Protein AF-A0A8I2YYN0-F1 (afdb_monomer_lite)

Structure (mmCIF, N/CA/C/O backbone):
data_AF-A0A8I2YYN0-F1
#
_entry.id   AF-A0A8I2YYN0-F1
#
loop_
_atom_site.group_PDB
_atom_site.id
_atom_site.type_symbol
_atom_site.label_atom_id
_atom_site.label_alt_id
_atom_site.label_comp_id
_atom_site.label_asym_id
_atom_site.label_entity_id
_atom_site.label_seq_id
_atom_site.pdbx_PDB_ins_code
_atom_site.Cartn_x
_atom_site.Cartn_y
_atom_site.Cartn_z
_atom_site.occupancy
_atom_site.B_iso_or_equiv
_atom_site.auth_seq_id
_atom_site.auth_comp_id
_atom_site.auth_asym_id
_atom_site.auth_atom_id
_atom_site.pdbx_PDB_model_num
ATOM 1 N N . MET A 1 1 ? 10.331 -4.046 -1.909 1.00 68.31 1 MET A N 1
ATOM 2 C CA . MET A 1 1 ? 9.126 -4.201 -2.758 1.00 68.31 1 MET A CA 1
ATOM 3 C C . MET A 1 1 ? 9.308 -3.683 -4.183 1.00 68.31 1 MET A C 1
ATOM 5 O O . MET A 1 1 ? 9.087 -4.474 -5.082 1.00 68.31 1 MET A O 1
ATOM 9 N N . LYS A 1 2 ? 9.755 -2.436 -4.431 1.00 78.00 2 LYS A N 1
ATOM 10 C CA . LYS A 1 2 ? 9.888 -1.899 -5.810 1.00 78.00 2 LYS A CA 1
ATOM 11 C C . LYS A 1 2 ? 10.688 -2.783 -6.785 1.00 78.00 2 LYS A C 1
ATOM 13 O O . LYS A 1 2 ? 10.291 -2.910 -7.932 1.00 78.00 2 LYS A O 1
ATOM 18 N N . MET A 1 3 ? 11.779 -3.408 -6.334 1.00 77.12 3 MET A N 1
ATOM 19 C CA . MET A 1 3 ? 12.578 -4.328 -7.165 1.00 77.12 3 MET A CA 1
ATOM 20 C C . MET A 1 3 ? 11.933 -5.710 -7.358 1.00 77.12 3 MET A C 1
ATOM 22 O O . MET A 1 3 ? 12.253 -6.398 -8.314 1.00 77.12 3 MET A O 1
ATOM 26 N N . LEU A 1 4 ? 11.047 -6.126 -6.447 1.00 81.25 4 LEU A N 1
ATOM 27 C CA . LEU A 1 4 ? 10.462 -7.474 -6.432 1.00 81.25 4 LEU A CA 1
ATOM 28 C C . LEU A 1 4 ? 9.128 -7.546 -7.181 1.00 81.25 4 LEU A C 1
ATOM 30 O O . LEU A 1 4 ? 8.790 -8.591 -7.714 1.00 81.25 4 LEU A O 1
ATOM 34 N N . ALA A 1 5 ? 8.377 -6.443 -7.220 1.00 82.62 5 ALA A N 1
ATOM 35 C CA . ALA A 1 5 ? 7.064 -6.396 -7.861 1.00 82.62 5 ALA A CA 1
ATOM 36 C C . ALA A 1 5 ? 7.136 -6.403 -9.403 1.00 82.62 5 ALA A C 1
ATOM 38 O O . ALA A 1 5 ? 6.124 -6.617 -10.059 1.00 82.62 5 ALA A O 1
ATOM 39 N N . GLY A 1 6 ? 8.321 -6.183 -9.984 1.00 80.44 6 GLY A N 1
ATOM 40 C CA . GLY A 1 6 ? 8.514 -6.086 -11.432 1.00 80.44 6 GLY A CA 1
ATOM 41 C C . GLY A 1 6 ? 8.158 -4.709 -12.007 1.00 80.44 6 GLY A C 1
ATOM 42 O O . GLY A 1 6 ? 7.522 -3.880 -11.359 1.00 80.44 6 GLY A O 1
ATOM 43 N N . ALA A 1 7 ? 8.599 -4.443 -13.239 1.00 85.38 7 ALA A N 1
ATOM 44 C CA . ALA A 1 7 ? 8.491 -3.122 -13.869 1.00 85.38 7 ALA A CA 1
ATOM 45 C C . ALA A 1 7 ? 7.056 -2.725 -14.274 1.00 85.38 7 ALA A C 1
ATOM 47 O O . ALA A 1 7 ? 6.764 -1.538 -14.390 1.00 85.38 7 ALA A O 1
ATOM 48 N N . SER A 1 8 ? 6.161 -3.697 -14.474 1.00 87.31 8 SER A N 1
ATOM 49 C CA . SER A 1 8 ? 4.744 -3.459 -14.792 1.00 87.31 8 SER A CA 1
ATOM 50 C C . SER A 1 8 ? 3.893 -3.129 -13.564 1.00 87.31 8 SER A C 1
ATOM 52 O O . SER A 1 8 ? 2.757 -2.686 -13.712 1.00 87.31 8 SER A O 1
ATOM 54 N N . ALA A 1 9 ? 4.421 -3.329 -12.355 1.00 90.56 9 ALA A N 1
ATOM 55 C CA . ALA A 1 9 ? 3.686 -3.086 -11.127 1.00 90.56 9 ALA A CA 1
ATOM 56 C C . ALA A 1 9 ? 3.778 -1.625 -10.658 1.00 90.56 9 ALA A C 1
ATOM 58 O O . ALA A 1 9 ? 4.637 -0.830 -11.067 1.00 90.56 9 ALA A O 1
ATOM 59 N N . ARG A 1 10 ? 2.899 -1.289 -9.711 1.00 92.88 10 ARG A N 1
ATOM 60 C CA . ARG A 1 10 ? 2.895 -0.012 -8.999 1.00 92.88 10 ARG A CA 1
ATOM 61 C C . ARG A 1 10 ? 2.804 -0.243 -7.495 1.00 92.88 10 ARG A C 1
ATOM 63 O O . ARG A 1 10 ? 1.915 -0.937 -7.022 1.00 92.88 10 ARG A O 1
ATOM 70 N N . VAL A 1 11 ? 3.714 0.368 -6.738 1.00 93.50 11 VAL A N 1
ATOM 71 C CA . VAL A 1 11 ? 3.760 0.271 -5.270 1.00 93.50 11 VAL A CA 1
ATOM 72 C C . VAL A 1 11 ? 3.334 1.596 -4.650 1.00 93.50 11 VAL A C 1
ATOM 74 O O . VAL A 1 11 ? 4.000 2.617 -4.832 1.00 93.50 11 VAL A O 1
ATOM 77 N N . LEU A 1 12 ? 2.238 1.594 -3.895 1.00 94.75 12 LEU A N 1
ATOM 78 C CA . LEU A 1 12 ? 1.729 2.791 -3.230 1.00 94.75 12 LEU A CA 1
ATOM 79 C C . LEU A 1 12 ? 1.928 2.718 -1.719 1.00 94.75 12 LEU A C 1
ATOM 81 O O . LEU A 1 12 ? 1.572 1.733 -1.081 1.00 94.75 12 LEU A O 1
ATOM 85 N N . PHE A 1 13 ? 2.474 3.791 -1.154 1.00 94.75 13 PHE A N 1
ATOM 86 C CA . PHE A 1 13 ? 2.593 3.988 0.284 1.00 94.75 13 PHE A CA 1
ATOM 87 C C . PHE A 1 13 ? 1.544 5.015 0.715 1.00 94.75 13 PHE A C 1
ATOM 89 O O . PHE A 1 13 ? 1.591 6.162 0.272 1.00 94.75 13 PHE A O 1
ATOM 96 N N . THR A 1 14 ? 0.594 4.604 1.550 1.00 95.62 14 THR A N 1
ATOM 97 C CA . THR A 1 14 ? -0.559 5.417 1.978 1.00 95.62 14 THR A CA 1
ATOM 98 C C . THR A 1 14 ? -0.573 5.619 3.489 1.00 95.62 14 THR A C 1
ATOM 100 O O . THR A 1 14 ? 0.119 4.907 4.215 1.00 95.62 14 THR A O 1
ATOM 103 N N . ASN A 1 15 ? -1.421 6.533 3.970 1.00 95.94 15 ASN A N 1
ATOM 104 C CA . ASN A 1 15 ? -1.634 6.813 5.393 1.00 95.94 15 ASN A CA 1
ATOM 105 C C . ASN A 1 15 ? -0.343 7.206 6.136 1.00 95.94 15 ASN A C 1
ATOM 107 O O . ASN A 1 15 ? -0.090 6.788 7.267 1.00 95.94 15 ASN A O 1
ATOM 111 N N . LEU A 1 16 ? 0.509 7.979 5.464 1.00 94.94 16 LEU A N 1
ATOM 112 C CA . LEU A 1 16 ? 1.785 8.436 5.998 1.00 94.94 16 LEU A CA 1
ATOM 113 C C . LEU A 1 16 ? 1.688 9.850 6.575 1.00 94.94 16 LEU A C 1
ATOM 115 O O . LEU A 1 16 ? 0.897 10.678 6.128 1.00 94.94 16 LEU A O 1
ATOM 119 N N . SER A 1 17 ? 2.578 10.171 7.514 1.00 95.69 17 SER A N 1
ATOM 120 C CA . SER A 1 17 ? 2.812 11.566 7.900 1.00 95.69 17 SER A CA 1
ATOM 121 C C . SER A 1 17 ? 3.489 12.345 6.762 1.00 95.69 17 SER A C 1
ATOM 123 O O . SER A 1 17 ? 4.205 11.766 5.941 1.00 95.69 17 SER A O 1
ATOM 125 N N . GLN A 1 18 ? 3.350 13.675 6.739 1.00 96.31 18 GLN A N 1
ATOM 126 C CA . GLN A 1 18 ? 4.057 14.520 5.762 1.00 96.31 18 GLN A CA 1
ATOM 127 C C . GLN A 1 18 ? 5.582 14.320 5.808 1.00 96.31 18 GLN A C 1
ATOM 129 O O . GLN A 1 18 ? 6.231 14.248 4.764 1.00 96.31 18 GLN A O 1
ATOM 134 N N . ARG A 1 19 ? 6.148 14.157 7.013 1.00 95.38 19 ARG A N 1
ATOM 135 C CA . ARG A 1 19 ? 7.579 13.886 7.209 1.00 95.38 19 ARG A CA 1
ATOM 136 C C . ARG A 1 19 ? 7.990 12.551 6.588 1.00 95.38 19 ARG A C 1
ATOM 138 O O . ARG A 1 19 ? 8.995 12.488 5.883 1.00 95.38 19 ARG A O 1
ATOM 145 N N . SER A 1 20 ? 7.205 11.500 6.821 1.00 94.94 20 SER A N 1
ATOM 146 C CA . SER A 1 20 ? 7.438 10.179 6.226 1.00 94.94 20 SER A CA 1
ATOM 147 C C . SER A 1 20 ? 7.346 10.236 4.702 1.00 94.94 20 SER A C 1
ATOM 149 O O . SER A 1 20 ? 8.177 9.639 4.026 1.00 94.94 20 SER A O 1
ATOM 151 N N . CYS A 1 21 ? 6.392 11.000 4.157 1.00 95.44 21 CYS A N 1
ATOM 152 C CA . CYS A 1 21 ? 6.277 11.212 2.718 1.00 95.44 21 CYS A CA 1
ATOM 153 C C . CYS A 1 21 ? 7.533 11.852 2.119 1.00 95.44 21 CYS A C 1
ATOM 155 O O . CYS A 1 21 ? 8.036 11.363 1.109 1.00 95.44 21 CYS A O 1
ATOM 157 N N . ALA A 1 22 ? 8.037 12.927 2.731 1.00 94.75 22 ALA A N 1
ATOM 158 C CA . ALA A 1 22 ? 9.244 13.607 2.264 1.00 94.75 22 ALA A CA 1
ATOM 159 C C . ALA A 1 22 ? 10.455 12.662 2.268 1.00 94.75 22 ALA A C 1
ATOM 161 O O . ALA A 1 22 ? 11.101 12.483 1.237 1.00 94.75 22 ALA A O 1
ATOM 162 N N . SER A 1 23 ? 10.683 11.978 3.394 1.00 94.12 23 SER A N 1
ATOM 163 C CA . SER A 1 23 ? 11.789 11.028 3.544 1.00 94.12 23 SER A CA 1
ATOM 164 C C . SER A 1 23 ? 11.706 9.864 2.548 1.00 94.12 23 SER A C 1
ATOM 166 O O . SER A 1 23 ? 12.700 9.522 1.912 1.00 94.12 23 SER A O 1
ATOM 168 N N . LEU A 1 24 ? 10.525 9.267 2.350 1.00 92.81 24 LEU A N 1
ATOM 169 C CA . LEU A 1 24 ? 10.362 8.162 1.401 1.00 92.81 24 LEU A CA 1
ATOM 170 C C . LEU A 1 24 ? 10.570 8.605 -0.044 1.00 92.81 24 LEU A C 1
ATOM 172 O O . LEU A 1 24 ? 11.205 7.882 -0.803 1.00 92.81 24 LEU A O 1
ATOM 176 N N . ARG A 1 25 ? 10.070 9.779 -0.443 1.00 93.00 25 ARG A N 1
ATOM 177 C CA . ARG A 1 25 ? 10.286 10.282 -1.809 1.00 93.00 25 ARG A CA 1
ATOM 178 C C . ARG A 1 25 ? 11.773 10.444 -2.102 1.00 93.00 25 ARG A C 1
ATOM 180 O O . ARG A 1 25 ? 12.228 9.960 -3.131 1.00 93.00 25 ARG A O 1
ATOM 187 N N . GLU A 1 26 ? 12.537 11.027 -1.186 1.00 91.00 26 GLU A N 1
ATOM 188 C CA . GLU A 1 26 ? 13.988 11.172 -1.343 1.00 91.00 26 GLU A CA 1
ATOM 189 C C . GLU A 1 26 ? 14.684 9.810 -1.525 1.00 91.00 26 GLU A C 1
ATOM 191 O O . GLU A 1 26 ? 15.414 9.603 -2.493 1.00 91.00 26 GLU A O 1
ATOM 196 N N . ASN A 1 27 ? 14.363 8.835 -0.670 1.00 89.56 27 ASN A N 1
ATOM 197 C CA . ASN A 1 27 ? 14.977 7.504 -0.705 1.00 89.56 27 ASN A CA 1
ATOM 198 C C . ASN A 1 27 ? 14.537 6.633 -1.894 1.00 89.56 27 ASN A C 1
ATOM 200 O O . ASN A 1 27 ? 15.279 5.757 -2.329 1.00 89.56 27 ASN A O 1
ATOM 204 N N . LEU A 1 28 ? 13.319 6.811 -2.411 1.00 88.31 28 LEU A N 1
ATOM 205 C CA . LEU A 1 28 ? 12.788 5.961 -3.482 1.00 88.31 28 LEU A CA 1
ATOM 206 C C . LEU A 1 28 ? 13.156 6.460 -4.882 1.00 88.31 28 LEU A C 1
ATOM 208 O O . LEU A 1 28 ? 13.092 5.662 -5.824 1.00 88.31 28 LEU A O 1
ATOM 212 N N . THR A 1 29 ? 13.525 7.736 -5.021 1.00 83.75 29 THR A N 1
ATOM 213 C CA . THR A 1 29 ? 13.918 8.347 -6.305 1.00 83.75 29 THR A CA 1
ATOM 214 C C . THR A 1 29 ? 15.342 7.960 -6.713 1.00 83.75 29 THR A C 1
ATOM 216 O O . THR A 1 29 ? 15.644 7.908 -7.900 1.00 83.75 29 THR A O 1
ATOM 219 N N . SER A 1 30 ? 16.201 7.612 -5.751 1.00 80.25 30 SER A N 1
ATOM 220 C CA . SER A 1 30 ? 17.580 7.166 -6.000 1.00 80.25 30 SER A CA 1
ATOM 221 C C . SER A 1 30 ? 17.695 5.721 -6.513 1.00 80.25 30 SER A C 1
ATOM 223 O O . SER A 1 30 ? 18.778 5.291 -6.903 1.00 80.25 30 SER A O 1
ATOM 225 N N . LEU A 1 31 ? 16.593 4.963 -6.541 1.00 77.06 31 LEU A N 1
ATOM 226 C CA . LEU A 1 31 ? 16.563 3.581 -7.025 1.00 77.06 31 LEU A CA 1
ATOM 227 C C . LEU A 1 31 ? 16.389 3.539 -8.553 1.00 77.06 31 LEU A C 1
ATOM 229 O O . LEU A 1 31 ? 15.319 3.884 -9.056 1.00 77.06 31 LEU A O 1
ATOM 233 N N . SER A 1 32 ? 17.407 3.061 -9.275 1.00 70.44 32 SER A N 1
ATOM 234 C CA . SER A 1 32 ? 17.408 2.863 -10.734 1.00 70.44 32 SER A CA 1
ATOM 235 C C . SER A 1 32 ? 17.348 1.373 -11.121 1.00 70.44 32 SER A C 1
ATOM 237 O O . SER A 1 32 ? 17.756 0.504 -10.352 1.00 70.44 32 SER A O 1
ATOM 239 N N . GLY A 1 33 ? 16.798 1.061 -12.304 1.00 75.56 33 GLY A N 1
ATOM 240 C CA . GLY A 1 33 ? 16.634 -0.310 -12.825 1.00 75.56 33 GLY A CA 1
ATOM 241 C C . GLY A 1 33 ? 15.185 -0.653 -13.215 1.00 75.56 33 GLY A C 1
ATOM 242 O O . GLY A 1 33 ? 14.336 0.240 -13.207 1.00 75.56 33 GLY A O 1
ATOM 243 N N . PRO A 1 34 ? 14.872 -1.924 -13.554 1.00 75.88 34 PRO A N 1
ATOM 244 C CA . PRO A 1 34 ? 13.512 -2.386 -13.847 1.00 75.88 34 PRO A CA 1
ATOM 245 C C . PRO A 1 34 ? 12.694 -2.490 -12.550 1.00 75.88 34 PRO A 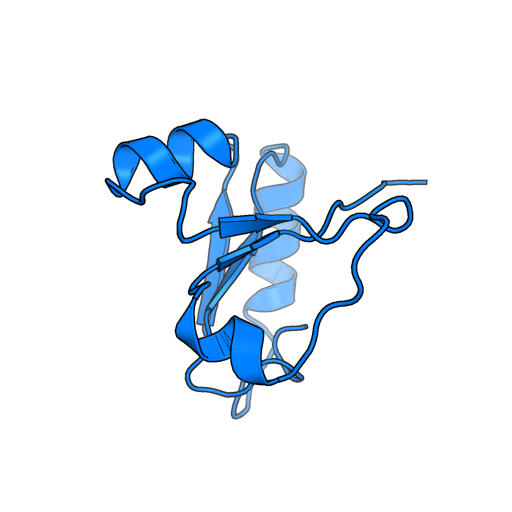C 1
ATOM 247 O O . PRO A 1 34 ? 12.369 -3.572 -12.065 1.00 75.88 34 PRO A O 1
ATOM 250 N N . VAL A 1 35 ? 12.420 -1.341 -11.941 1.00 86.19 35 VAL A N 1
ATOM 251 C CA . VAL A 1 35 ? 11.701 -1.221 -10.675 1.00 86.19 35 VAL A CA 1
ATOM 252 C C . VAL A 1 35 ? 10.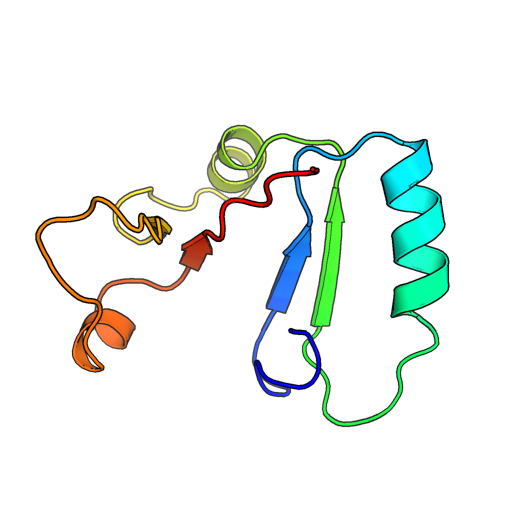270 -0.773 -10.921 1.00 86.19 35 VAL A C 1
ATOM 254 O O . VAL A 1 35 ? 10.006 0.036 -11.808 1.00 86.19 35 VAL A O 1
ATOM 257 N N . ALA A 1 36 ? 9.350 -1.261 -10.096 1.00 90.12 36 ALA A N 1
ATOM 258 C CA . ALA A 1 36 ? 7.970 -0.804 -10.102 1.00 90.12 36 ALA A CA 1
ATOM 259 C C . ALA A 1 36 ? 7.888 0.718 -9.918 1.00 90.12 36 ALA A C 1
ATOM 261 O O . ALA A 1 36 ? 8.631 1.320 -9.121 1.00 90.12 36 ALA A O 1
ATOM 262 N N . SER A 1 37 ? 6.918 1.328 -10.598 1.00 92.19 37 SER A N 1
ATOM 263 C CA . SER A 1 37 ? 6.531 2.710 -10.318 1.00 92.19 37 SER A CA 1
ATOM 264 C C . SER A 1 37 ? 6.037 2.834 -8.872 1.00 92.19 37 SER A C 1
ATOM 266 O O . SER A 1 37 ? 5.654 1.847 -8.236 1.00 92.19 37 SER A O 1
ATOM 268 N N . HIS A 1 38 ? 6.080 4.040 -8.304 1.00 93.44 38 HIS A N 1
ATOM 269 C CA . HIS A 1 38 ? 5.686 4.229 -6.912 1.00 93.44 38 HIS A CA 1
ATOM 270 C C . HIS A 1 38 ? 4.962 5.547 -6.670 1.00 93.44 38 HIS A C 1
ATOM 272 O O . HIS A 1 38 ? 5.125 6.507 -7.419 1.00 93.44 38 HIS A O 1
ATOM 278 N N . GLY A 1 39 ? 4.168 5.585 -5.603 1.00 93.44 39 GLY A N 1
ATOM 279 C CA . GLY A 1 39 ? 3.514 6.794 -5.114 1.00 93.44 39 GLY A CA 1
ATOM 280 C C . GLY A 1 39 ? 3.504 6.825 -3.592 1.00 93.44 39 GLY A C 1
ATOM 281 O O . GLY A 1 39 ? 3.499 5.781 -2.943 1.00 93.44 39 GLY A O 1
ATOM 282 N N . VAL A 1 40 ? 3.541 8.028 -3.026 1.00 95.56 40 VAL A N 1
ATOM 283 C CA . VAL A 1 40 ? 3.659 8.251 -1.581 1.00 95.56 40 VAL A CA 1
ATOM 284 C C . VAL A 1 40 ? 2.623 9.294 -1.175 1.00 95.56 40 VAL A C 1
ATOM 286 O O . VAL A 1 40 ? 2.658 10.417 -1.691 1.00 95.56 40 VAL A O 1
ATOM 289 N N . TYR A 1 41 ? 1.711 8.918 -0.281 1.00 96.00 41 TYR A N 1
ATOM 290 C CA . TYR A 1 41 ? 0.469 9.633 0.005 1.00 96.00 41 TYR A CA 1
ATOM 291 C C . TYR A 1 41 ? 0.200 9.728 1.508 1.00 96.00 41 TYR A C 1
ATO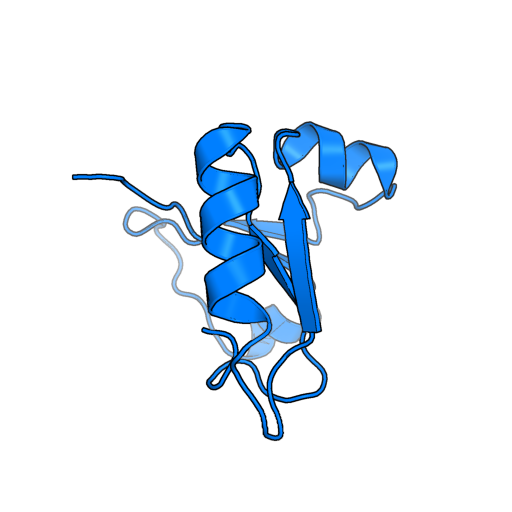M 293 O O . TYR A 1 41 ? 0.444 8.789 2.268 1.00 96.00 41 TYR A O 1
ATOM 301 N N . THR A 1 42 ? -0.348 10.870 1.927 1.00 96.69 42 THR A N 1
ATOM 302 C CA . THR A 1 42 ? -0.845 11.067 3.297 1.00 96.69 42 THR A CA 1
ATOM 303 C C . THR A 1 42 ? -2.277 10.565 3.461 1.00 96.69 42 THR A C 1
ATOM 305 O O . THR A 1 42 ? -2.682 10.244 4.570 1.00 96.69 42 THR A O 1
ATOM 308 N N . GLN A 1 43 ? -3.035 10.489 2.362 1.00 96.81 43 GLN A N 1
ATOM 309 C CA . GLN A 1 43 ? -4.405 9.983 2.325 1.00 96.81 43 GLN A CA 1
ATOM 310 C C . GLN A 1 43 ? -4.468 8.524 2.788 1.00 96.81 43 GLN A C 1
ATOM 312 O O . GLN A 1 43 ? -3.543 7.744 2.530 1.00 96.81 43 GLN A O 1
ATOM 317 N N . SER A 1 44 ? -5.569 8.151 3.440 1.00 95.25 44 SER A N 1
ATOM 318 C CA . SER A 1 44 ? -5.820 6.757 3.807 1.00 95.25 44 SER A CA 1
ATOM 319 C C . SER A 1 44 ? -6.059 5.895 2.562 1.00 95.25 44 SER A C 1
ATOM 321 O O . SER A 1 44 ? -6.452 6.390 1.502 1.00 95.25 44 SER A O 1
ATOM 323 N N . ILE A 1 45 ? -5.846 4.582 2.684 1.00 94.62 45 ILE A N 1
ATOM 324 C CA . ILE A 1 45 ? -6.067 3.661 1.562 1.00 94.62 45 ILE A CA 1
ATOM 325 C C . ILE A 1 45 ? -7.527 3.675 1.087 1.00 94.62 45 ILE A C 1
ATOM 327 O O . ILE A 1 45 ? -7.776 3.686 -0.113 1.00 94.62 45 ILE A O 1
ATOM 331 N N . LEU A 1 46 ? -8.494 3.751 2.006 1.00 95.44 46 LEU A N 1
ATOM 332 C CA . LEU A 1 46 ? -9.918 3.746 1.660 1.00 95.44 46 LEU A CA 1
ATOM 333 C C . LEU A 1 46 ? -10.334 5.014 0.906 1.00 95.44 46 LEU A C 1
ATOM 335 O O . LEU A 1 46 ? -11.074 4.926 -0.071 1.00 95.44 46 LEU A O 1
ATOM 339 N N . GLU A 1 47 ? -9.832 6.184 1.312 1.00 95.69 47 GLU A N 1
ATOM 340 C CA . GLU A 1 47 ? -10.054 7.435 0.572 1.00 95.69 47 GLU A CA 1
ATOM 341 C C . GLU A 1 47 ? -9.442 7.370 -0.827 1.00 95.69 47 GLU A C 1
ATOM 343 O O . GLU A 1 47 ? -10.063 7.801 -1.795 1.00 95.69 47 GLU A O 1
ATOM 348 N N . MET A 1 48 ? -8.234 6.813 -0.946 1.00 94.88 48 MET A N 1
ATOM 349 C CA . MET A 1 48 ? -7.555 6.673 -2.231 1.00 94.88 48 MET A CA 1
ATOM 350 C C . MET A 1 48 ? -8.326 5.754 -3.185 1.00 94.88 48 MET A C 1
ATOM 352 O O . MET A 1 48 ? -8.553 6.145 -4.327 1.00 94.88 48 MET A O 1
ATOM 356 N N . LEU A 1 49 ? -8.747 4.573 -2.719 1.00 94.94 49 LEU A N 1
ATOM 357 C CA . LEU A 1 49 ? -9.532 3.625 -3.516 1.00 94.94 49 LEU A CA 1
ATOM 358 C C . LEU A 1 49 ? -10.852 4.256 -3.968 1.00 94.94 49 LEU A C 1
ATOM 360 O O . LEU A 1 49 ? -11.190 4.190 -5.146 1.00 94.94 49 LEU A O 1
ATOM 364 N N . LYS A 1 50 ? -11.545 4.959 -3.061 1.00 95.31 50 LYS A N 1
ATOM 365 C CA . LYS A 1 50 ? -12.781 5.682 -3.379 1.00 95.31 50 LYS A CA 1
ATOM 3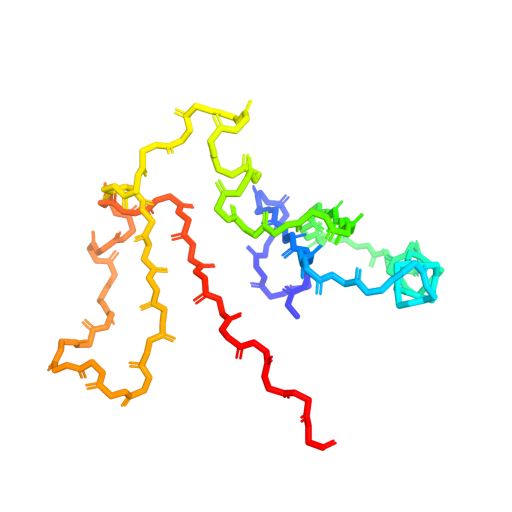66 C C . LYS A 1 50 ? -12.568 6.756 -4.449 1.00 95.31 50 LYS A C 1
ATOM 368 O O . LYS A 1 50 ? -13.346 6.831 -5.390 1.00 95.31 50 LYS A O 1
ATOM 373 N N . ASN A 1 51 ? -11.525 7.576 -4.319 1.00 94.31 51 ASN A N 1
ATOM 374 C CA . ASN A 1 51 ? -11.237 8.664 -5.263 1.00 94.31 51 ASN A CA 1
ATOM 375 C C . ASN A 1 51 ? -10.808 8.165 -6.650 1.00 94.31 51 ASN A C 1
ATOM 377 O O . ASN A 1 51 ? -10.891 8.920 -7.613 1.00 94.31 51 ASN A O 1
ATOM 381 N N . GLN A 1 52 ? -10.313 6.930 -6.742 1.00 93.56 52 GLN A N 1
ATOM 382 C CA . GLN A 1 52 ? -9.957 6.273 -8.002 1.00 93.56 52 GLN A CA 1
ATOM 383 C C . GLN A 1 52 ? -11.069 5.351 -8.521 1.00 93.56 52 GLN A C 1
ATOM 385 O O . GLN A 1 52 ? -10.843 4.640 -9.493 1.00 93.56 52 GLN A O 1
ATOM 390 N N . GLU A 1 53 ? -12.242 5.354 -7.877 1.00 95.75 53 GLU A N 1
ATOM 391 C CA . GLU A 1 53 ? -13.398 4.526 -8.242 1.00 95.75 53 GLU A CA 1
ATOM 392 C C . GLU A 1 53 ? -13.087 3.015 -8.266 1.00 95.75 53 GLU A C 1
ATOM 394 O O . GLU A 1 53 ? -13.688 2.247 -9.013 1.00 95.75 53 GLU A O 1
ATOM 399 N N . ILE A 1 54 ? -12.158 2.570 -7.412 1.00 94.69 54 ILE A N 1
ATOM 400 C CA . ILE A 1 54 ? -11.763 1.162 -7.301 1.00 94.69 54 ILE A CA 1
ATOM 401 C C . ILE A 1 54 ? -12.722 0.436 -6.357 1.00 94.69 54 ILE A C 1
ATOM 403 O O . ILE A 1 54 ? -12.882 0.815 -5.191 1.00 94.69 54 ILE A O 1
ATOM 407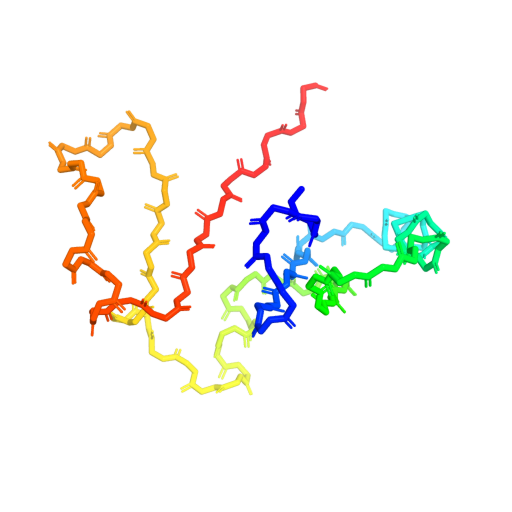 N N . SER A 1 55 ? -13.326 -0.649 -6.844 1.00 95.81 55 SER A N 1
ATOM 408 C CA . SER A 1 55 ? -14.183 -1.505 -6.025 1.00 95.81 55 SER A CA 1
ATOM 409 C C . SER A 1 55 ? -13.365 -2.297 -5.006 1.00 95.81 55 SER A C 1
ATOM 411 O O . SER A 1 55 ? -12.361 -2.919 -5.347 1.00 95.81 55 SER A O 1
ATOM 413 N N . LEU A 1 56 ? -13.849 -2.372 -3.760 1.00 95.12 56 LEU A N 1
ATOM 414 C CA . LEU A 1 56 ? -13.242 -3.219 -2.724 1.00 95.12 56 LEU A CA 1
ATOM 415 C C . LEU A 1 56 ? -13.255 -4.710 -3.089 1.00 95.12 56 LEU A C 1
ATOM 417 O O . LEU A 1 56 ? -12.426 -5.454 -2.580 1.00 95.12 56 LEU A O 1
ATOM 421 N N . SER A 1 57 ? -14.146 -5.146 -3.985 1.00 95.50 57 SER A N 1
ATOM 422 C CA . SER A 1 57 ? -14.166 -6.531 -4.476 1.00 95.50 57 SER A CA 1
ATOM 423 C C . SER A 1 57 ? -12.908 -6.915 -5.260 1.00 95.50 57 SER A C 1
ATOM 425 O O . SER A 1 57 ? -12.620 -8.095 -5.376 1.00 95.50 57 SER A O 1
ATOM 427 N N . GLN A 1 58 ? -12.153 -5.940 -5.777 1.00 95.38 58 GLN A N 1
ATOM 428 C CA . GLN A 1 58 ? -10.901 -6.160 -6.514 1.00 95.38 58 GLN A CA 1
ATOM 429 C C . GLN A 1 58 ? -9.660 -5.997 -5.616 1.00 95.38 58 GLN A C 1
ATOM 431 O O . GLN A 1 58 ? -8.530 -5.953 -6.111 1.00 95.38 58 GLN A O 1
ATOM 436 N N . VAL A 1 59 ? -9.858 -5.867 -4.298 1.00 96.31 59 VAL A N 1
ATOM 437 C CA . VAL A 1 59 ? -8.808 -5.560 -3.323 1.00 96.31 59 VAL A CA 1
ATOM 438 C C . VAL A 1 59 ? -8.651 -6.709 -2.329 1.00 96.31 59 VAL A C 1
ATOM 440 O O . VAL A 1 59 ? -9.539 -6.994 -1.530 1.00 96.31 59 VAL A O 1
ATOM 443 N N . CYS A 1 60 ? -7.472 -7.321 -2.320 1.00 96.31 60 CYS A N 1
ATOM 444 C CA . CYS A 1 60 ? -7.086 -8.352 -1.370 1.00 96.31 60 CYS A CA 1
ATOM 445 C C . CYS A 1 60 ? -6.308 -7.740 -0.197 1.00 96.31 60 CYS A C 1
ATOM 447 O O . CYS A 1 60 ? -5.246 -7.140 -0.385 1.00 96.31 60 CYS A O 1
ATOM 449 N N . LEU A 1 61 ? -6.802 -7.912 1.032 1.00 95.19 61 LEU A N 1
ATOM 450 C CA . LEU A 1 61 ? -6.026 -7.622 2.239 1.00 95.19 61 LEU A CA 1
ATOM 451 C C . LEU A 1 61 ? -5.230 -8.858 2.649 1.00 95.19 61 LEU A C 1
ATOM 453 O O . LEU A 1 61 ? -5.804 -9.891 2.987 1.00 95.19 61 LEU A O 1
ATOM 457 N N . LEU A 1 62 ? -3.907 -8.724 2.694 1.00 93.81 62 LEU A N 1
ATOM 458 C CA . LEU A 1 62 ? -3.042 -9.778 3.202 1.00 93.81 62 LEU A CA 1
ATOM 459 C C . LEU A 1 62 ? -3.064 -9.759 4.733 1.00 93.81 62 LEU A C 1
ATOM 461 O O . LEU A 1 62 ? -2.410 -8.932 5.373 1.00 93.81 62 LEU A O 1
ATOM 465 N N . ASP A 1 63 ? -3.836 -10.678 5.313 1.00 93.31 63 ASP A N 1
ATOM 466 C CA . ASP A 1 63 ? -3.983 -10.851 6.756 1.00 93.31 63 ASP A CA 1
ATOM 467 C C . ASP A 1 63 ? -3.366 -12.189 7.204 1.00 93.31 63 ASP A C 1
ATOM 469 O O . ASP A 1 63 ? -3.851 -13.249 6.806 1.00 93.31 63 ASP A O 1
ATOM 473 N N . PRO A 1 64 ? -2.337 -12.186 8.075 1.00 91.19 64 PRO A N 1
ATOM 474 C CA . PRO A 1 64 ? -1.784 -13.406 8.668 1.00 91.19 64 PRO A CA 1
ATOM 475 C C . PRO A 1 64 ? -2.800 -14.260 9.440 1.00 91.19 64 PRO A C 1
ATOM 477 O O . PRO A 1 64 ? -2.509 -15.407 9.766 1.00 91.19 64 PRO A O 1
ATOM 480 N N . LYS A 1 65 ? -3.961 -13.695 9.788 1.00 92.25 65 LYS A N 1
ATOM 481 C CA . LYS A 1 65 ? -5.064 -14.381 10.468 1.00 92.25 65 LYS A CA 1
ATOM 482 C C . LYS A 1 65 ? -6.160 -14.861 9.513 1.00 92.25 65 LYS A C 1
ATOM 484 O O . LYS A 1 65 ? -7.149 -15.425 9.982 1.00 92.25 65 LYS A O 1
ATOM 489 N N . ALA A 1 66 ? -6.019 -14.634 8.206 1.00 93.88 66 ALA A N 1
ATOM 490 C CA . ALA A 1 66 ? -6.970 -15.135 7.226 1.00 93.88 66 ALA A CA 1
ATOM 491 C C . ALA A 1 66 ? -7.008 -16.670 7.247 1.00 93.88 66 ALA A C 1
ATOM 493 O O . ALA A 1 66 ? -5.980 -17.338 7.334 1.00 93.88 66 ALA A O 1
ATOM 494 N N . GLN A 1 67 ? -8.211 -17.236 7.143 1.00 94.38 67 GLN A N 1
ATOM 495 C CA . GLN A 1 67 ? -8.397 -18.691 7.078 1.00 94.38 67 GLN A CA 1
ATOM 496 C C . GLN A 1 67 ? -8.006 -19.270 5.711 1.00 94.38 67 GLN A C 1
ATOM 498 O O . GLN A 1 67 ? -7.684 -20.451 5.608 1.00 94.38 67 G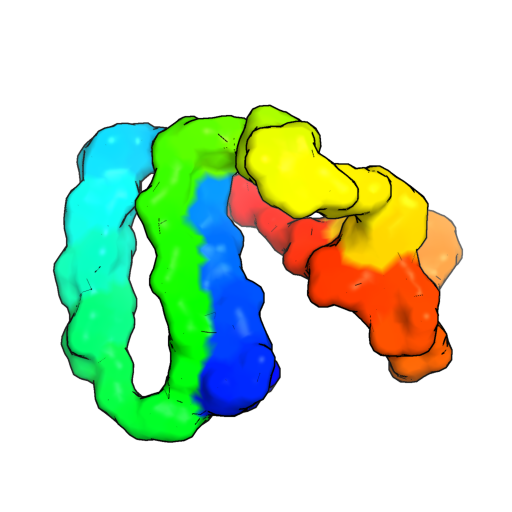LN A O 1
ATOM 503 N N . ARG A 1 68 ? -8.045 -18.440 4.663 1.00 93.81 68 ARG A N 1
ATOM 504 C CA . ARG A 1 68 ? -7.721 -18.807 3.284 1.00 93.81 68 ARG A CA 1
ATOM 505 C C . ARG A 1 68 ? -6.339 -18.273 2.921 1.00 93.81 68 ARG A C 1
ATOM 507 O O . ARG A 1 68 ? -6.045 -17.105 3.170 1.00 93.81 68 ARG A O 1
ATOM 514 N N . LYS A 1 69 ? -5.512 -19.129 2.324 1.00 95.00 69 LYS A N 1
ATOM 515 C CA . LYS A 1 69 ? -4.211 -18.757 1.761 1.00 95.00 69 LYS A CA 1
ATOM 516 C C . LYS A 1 69 ? -4.401 -18.092 0.393 1.00 95.00 69 LYS A C 1
ATOM 518 O O . LYS A 1 69 ? -5.352 -18.414 -0.311 1.00 95.00 69 LYS A O 1
ATOM 523 N N . LEU A 1 70 ? -3.491 -17.180 0.048 1.00 94.00 70 LEU A N 1
ATOM 524 C CA . LEU A 1 70 ? -3.396 -16.612 -1.294 1.00 94.00 70 LEU A CA 1
ATOM 525 C C . LEU A 1 70 ? -2.797 -17.644 -2.260 1.00 94.00 70 LEU A C 1
ATOM 527 O O . LEU A 1 70 ? -1.711 -18.173 -2.001 1.00 94.00 70 LEU A O 1
ATOM 531 N N . GLU A 1 71 ? -3.482 -17.890 -3.367 1.00 95.75 71 GLU A N 1
ATOM 532 C CA . GLU A 1 71 ? -3.077 -18.806 -4.433 1.00 95.75 71 GLU A CA 1
ATOM 533 C C . GLU A 1 71 ? -2.911 -18.055 -5.771 1.00 95.75 71 GLU A C 1
ATOM 535 O O . GLU A 1 71 ? -3.378 -16.922 -5.909 1.00 95.75 71 GLU A O 1
ATOM 540 N N . PRO A 1 72 ? -2.209 -18.619 -6.773 1.00 93.75 72 PRO A N 1
ATOM 541 C CA . PRO A 1 72 ? -1.954 -17.930 -8.041 1.00 93.75 72 PRO A CA 1
ATOM 542 C C . PRO A 1 72 ? -3.219 -17.474 -8.783 1.00 93.75 72 PRO A C 1
ATOM 544 O O . PRO A 1 72 ? -3.196 -16.445 -9.459 1.00 93.75 72 PRO A O 1
ATOM 547 N N . GLU A 1 73 ? -4.320 -18.214 -8.650 1.00 95.56 73 GLU A N 1
ATOM 548 C CA . GLU A 1 73 ? -5.590 -17.925 -9.319 1.00 95.56 73 GLU A CA 1
ATOM 549 C C . GLU A 1 73 ? -6.237 -16.636 -8.796 1.00 95.56 73 GLU A C 1
ATOM 551 O O . GLU A 1 73 ? -6.955 -15.968 -9.540 1.00 95.56 73 GLU A O 1
ATOM 556 N N . ASP A 1 74 ? -5.921 -16.229 -7.561 1.00 94.31 74 ASP A N 1
ATOM 557 C CA . ASP A 1 74 ? -6.396 -14.975 -6.966 1.00 94.31 74 ASP A CA 1
ATOM 558 C C . ASP A 1 74 ? -5.900 -13.741 -7.747 1.00 94.31 74 ASP A C 1
ATOM 560 O O . ASP A 1 74 ? -6.499 -12.670 -7.664 1.00 94.31 74 ASP A O 1
ATOM 564 N N . GLY A 1 75 ? -4.842 -13.878 -8.558 1.00 90.56 75 GLY A N 1
ATOM 565 C CA . GLY A 1 75 ? -4.381 -12.828 -9.473 1.00 90.56 75 GLY A CA 1
ATOM 566 C C . GLY A 1 75 ? -5.345 -12.522 -10.628 1.00 90.56 75 GLY A C 1
ATOM 567 O O . GLY A 1 75 ? -5.147 -11.532 -11.327 1.00 90.56 75 GLY A O 1
ATOM 568 N N . LEU A 1 76 ? -6.373 -13.353 -10.840 1.00 92.56 76 LEU A N 1
ATOM 569 C CA . LEU A 1 76 ? -7.469 -13.087 -11.779 1.00 92.56 76 LEU A CA 1
ATOM 570 C C . LEU A 1 76 ? -8.639 -12.342 -11.117 1.00 92.56 76 LEU A C 1
ATOM 572 O O . LEU A 1 76 ? -9.454 -11.748 -11.818 1.00 92.56 76 LEU A O 1
ATOM 576 N N . GLU A 1 77 ? -8.735 -12.400 -9.787 1.00 93.44 77 GLU A N 1
ATOM 577 C CA . GLU A 1 77 ? -9.828 -11.814 -9.003 1.00 93.44 77 GLU A CA 1
ATOM 578 C C . GLU A 1 77 ? -9.446 -10.442 -8.433 1.00 93.44 77 GLU A C 1
ATOM 580 O O . GLU A 1 77 ? -10.251 -9.508 -8.450 1.00 93.44 77 GLU A O 1
ATOM 585 N N . PHE A 1 78 ? -8.205 -10.301 -7.959 1.00 95.69 78 PHE A N 1
ATOM 586 C CA . PHE A 1 78 ? -7.733 -9.089 -7.300 1.00 95.69 78 PHE A CA 1
ATOM 587 C C . PHE A 1 78 ? -6.655 -8.378 -8.112 1.00 95.69 78 PHE A C 1
ATOM 589 O O . PHE A 1 78 ? -5.632 -8.951 -8.484 1.00 95.69 78 PHE A O 1
ATOM 596 N N . GLU A 1 79 ? -6.849 -7.076 -8.294 1.00 94.12 79 GLU A N 1
ATOM 597 C CA . GLU A 1 79 ? -5.868 -6.186 -8.923 1.00 94.12 79 GLU A CA 1
ATOM 598 C C . GLU A 1 79 ? -4.985 -5.485 -7.880 1.00 94.12 79 GLU A C 1
ATOM 600 O O . GLU A 1 79 ? -3.880 -5.030 -8.183 1.00 94.12 79 GLU A O 1
ATOM 605 N N . TRP A 1 80 ? -5.458 -5.404 -6.631 1.00 95.38 80 TRP A N 1
ATOM 606 C CA . TRP A 1 80 ? -4.801 -4.677 -5.550 1.00 95.38 80 TRP A CA 1
ATOM 607 C C . TRP A 1 80 ? -4.511 -5.584 -4.363 1.00 95.38 80 TRP A C 1
ATOM 609 O O . TRP A 1 80 ? -5.405 -6.240 -3.838 1.00 95.38 80 TRP A O 1
ATOM 619 N N . PHE A 1 81 ? -3.272 -5.542 -3.875 1.00 95.25 81 PHE A N 1
ATOM 620 C CA . PHE A 1 81 ? -2.834 -6.294 -2.701 1.00 95.25 81 PHE A CA 1
ATOM 621 C C . PHE A 1 81 ? -2.384 -5.330 -1.605 1.00 95.25 81 PHE A C 1
ATOM 623 O O . PHE A 1 81 ? -1.428 -4.570 -1.778 1.00 95.25 81 PHE A O 1
ATOM 630 N N . LEU A 1 82 ? -3.085 -5.345 -0.472 1.00 95.12 82 LEU A N 1
ATOM 631 C CA . LEU A 1 82 ? -2.807 -4.476 0.666 1.00 95.12 82 LEU A CA 1
ATOM 632 C C . LEU A 1 82 ? -1.914 -5.183 1.679 1.00 95.12 82 LEU A C 1
ATOM 634 O O . LEU A 1 82 ? -2.248 -6.247 2.200 1.00 95.12 82 LEU A O 1
ATOM 638 N N . PHE A 1 83 ? -0.800 -4.530 2.004 1.00 92.81 83 PHE A N 1
ATOM 639 C CA . PHE A 1 83 ? 0.143 -4.967 3.025 1.00 92.81 83 PHE A CA 1
ATOM 640 C C . PHE A 1 83 ? 0.015 -4.060 4.248 1.00 92.81 83 PHE A C 1
ATOM 642 O O . PHE A 1 83 ? 0.286 -2.860 4.176 1.00 92.81 83 PHE A O 1
ATOM 649 N N . GLY A 1 84 ? -0.373 -4.631 5.387 1.00 89.44 84 GLY A N 1
ATOM 650 C CA . GLY A 1 84 ? -0.376 -3.905 6.653 1.00 89.44 84 GLY A CA 1
ATOM 651 C C . GLY A 1 84 ? 1.051 -3.621 7.123 1.00 89.44 84 GLY A C 1
ATOM 652 O O . GLY A 1 84 ? 1.749 -4.530 7.565 1.00 89.44 84 GLY A O 1
ATOM 653 N N . ALA A 1 85 ? 1.487 -2.362 7.068 1.00 79.25 85 ALA A N 1
ATOM 654 C CA . ALA A 1 85 ? 2.751 -1.948 7.666 1.00 79.25 85 ALA A CA 1
ATOM 655 C C . ALA A 1 85 ? 2.542 -1.681 9.163 1.00 79.25 85 ALA A C 1
ATOM 657 O O . ALA A 1 85 ? 1.923 -0.688 9.545 1.00 79.25 85 ALA A O 1
ATOM 658 N N . ARG A 1 86 ? 3.054 -2.566 10.022 1.00 69.31 86 ARG A N 1
ATOM 659 C CA . ARG A 1 86 ? 3.216 -2.250 11.444 1.00 69.31 86 ARG A CA 1
ATOM 660 C C . ARG A 1 86 ? 4.564 -1.569 11.630 1.00 69.31 86 ARG A C 1
ATOM 662 O O . ARG A 1 86 ? 5.589 -2.135 11.263 1.00 69.31 86 ARG A O 1
ATOM 669 N N . LEU A 1 87 ? 4.548 -0.360 12.174 1.00 59.66 87 LEU A N 1
ATOM 670 C CA . LEU A 1 87 ? 5.751 0.287 12.683 1.00 59.66 87 LEU A CA 1
ATOM 671 C C . LEU A 1 87 ? 5.962 -0.252 14.101 1.00 59.66 87 LEU A C 1
ATOM 673 O O . LEU A 1 87 ? 5.067 -0.110 14.935 1.00 59.66 87 LEU A O 1
ATOM 677 N N . SER A 1 88 ? 7.072 -0.961 14.317 1.00 49.12 88 SER A N 1
ATOM 678 C CA . SER A 1 88 ? 7.513 -1.423 15.639 1.00 49.12 88 SER A CA 1
ATOM 679 C C . SER A 1 88 ? 8.067 -0.273 16.462 1.00 49.12 88 SER A C 1
ATOM 681 O O . SER A 1 88 ? 8.848 0.502 15.861 1.00 49.12 88 SER A O 1
#

pLDDT: mean 90.28, std 8.73, range [49.12, 96.81]

Organism: NCBI:txid495285

Radius of gyration: 14.13 Å; chains: 1; bounding box: 32×33×30 Å

Foldseek 3Di:
DFVPVFLPAEEEAELDDPVVQVVCVVVVVPDDDRTYHYYYYNHHPVVVCVVVVHDCQQEAEDDPPDPDDDDPCNVVRHPYYDDDDDDD

Secondary structure (DSSP, 8-state):
-TTTS-TT-EEEE-S--HHHHHHHHHHHHT--SSPPEEEE-SS-HHHHHHHTT--GGGEEEE-TT-SSPP-GGGGGT-SEEEE-----

InterPro domains:
  IPR007364 Protein arginine N-methyltransferase SFM1-like [PF04252] (8-85)
  IPR007364 Protein arginine N-methyltransferase SFM1-like [PTHR35517] (7-85)

Sequence (88 aa):
MKMLAGASARVLFTNLSQRSCASLRENLTSLSGPVASHGVYTQSILEMLKNQEISLSQVCLLDPKAQRKLEPEDGLEFEWFLFGARLS